Protein AF-A0A6L5WIL2-F1 (afdb_monomer_lite)

Secondary structure (DSSP, 8-state):
----S-S-BPPPBTTEEEEEETTEEEEEETTS-EEEEEEES-------

Organism: NCBI:txid2608384

Radius of gyration: 10.55 Å; chains: 1; bounding box: 29×20×26 Å

Foldseek 3Di:
DDPPPFPDWADDDPQWTWTDDPQFIFIAGPVRDTPGPRDHNDDDPPDD

Structure (mmCIF, N/CA/C/O backbone):
data_AF-A0A6L5WIL2-F1
#
_entry.id   AF-A0A6L5WIL2-F1
#
loop_
_atom_site.group_PDB
_atom_site.id
_atom_site.type_symbol
_atom_site.label_atom_id
_atom_site.label_alt_id
_atom_site.label_comp_id
_atom_site.label_asym_id
_atom_site.label_entity_id
_atom_site.label_seq_id
_atom_site.pdbx_PDB_ins_code
_atom_site.Cartn_x
_atom_site.Cartn_y
_atom_site.Cartn_z
_atom_site.occupancy
_atom_site.B_iso_or_equiv
_atom_site.auth_seq_id
_atom_site.auth_comp_id
_atom_site.auth_asym_id
_atom_site.a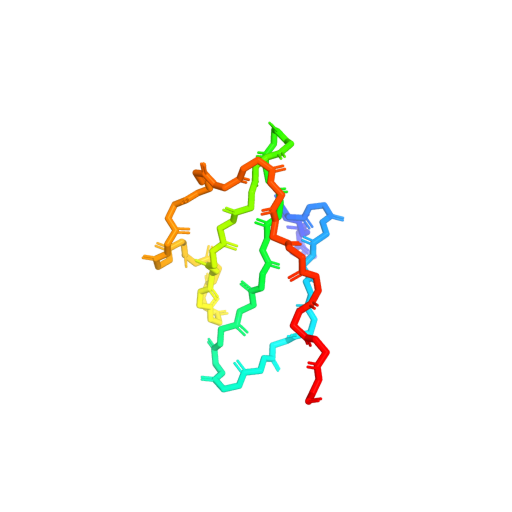uth_atom_id
_atom_site.pdbx_PDB_model_num
ATOM 1 N N . MET A 1 1 ? -19.156 -12.693 -7.430 1.00 35.16 1 MET A N 1
ATOM 2 C CA . MET A 1 1 ? -17.730 -13.063 -7.338 1.00 35.16 1 MET A CA 1
ATOM 3 C C . MET A 1 1 ? -16.966 -11.777 -7.599 1.00 35.16 1 MET A C 1
ATOM 5 O O . MET A 1 1 ? -17.088 -11.251 -8.694 1.00 35.16 1 MET A O 1
ATOM 9 N N . ILE A 1 2 ? -16.378 -11.163 -6.572 1.00 44.44 2 ILE A N 1
ATOM 10 C CA . ILE A 1 2 ? -15.674 -9.880 -6.717 1.00 44.44 2 ILE A CA 1
ATOM 11 C C . ILE A 1 2 ? -14.241 -10.237 -7.092 1.00 44.44 2 ILE A C 1
ATOM 13 O O . ILE A 1 2 ? -13.553 -10.880 -6.303 1.00 44.44 2 ILE A O 1
ATOM 17 N N . GLU A 1 3 ? -13.826 -9.894 -8.306 1.00 46.41 3 GLU A N 1
ATOM 18 C CA . GLU A 1 3 ? -12.455 -10.123 -8.754 1.00 46.41 3 GLU A CA 1
ATOM 19 C C . GLU A 1 3 ? -11.507 -9.203 -7.967 1.00 46.41 3 GLU A C 1
ATOM 21 O O . GLU A 1 3 ? -11.712 -7.982 -7.959 1.00 46.41 3 GLU A O 1
ATOM 26 N N . PRO A 1 4 ? -10.484 -9.736 -7.278 1.00 49.19 4 PRO A N 1
ATOM 27 C CA . PRO A 1 4 ? -9.510 -8.901 -6.594 1.00 49.19 4 PRO A CA 1
ATOM 28 C C . PRO A 1 4 ? -8.665 -8.165 -7.645 1.00 49.19 4 PRO A C 1
ATOM 30 O O . PRO A 1 4 ? -7.772 -8.732 -8.262 1.00 49.19 4 PRO A O 1
ATOM 33 N N . ARG A 1 5 ? -8.946 -6.871 -7.856 1.00 56.41 5 ARG A N 1
ATOM 34 C CA . ARG A 1 5 ? -8.192 -5.971 -8.763 1.00 56.41 5 ARG A CA 1
ATOM 35 C C . ARG A 1 5 ? -6.777 -5.630 -8.277 1.00 56.41 5 ARG A C 1
ATOM 37 O O . ARG A 1 5 ? -6.098 -4.821 -8.904 1.00 56.41 5 ARG A O 1
ATOM 44 N N . PHE A 1 6 ? -6.336 -6.218 -7.172 1.00 57.88 6 PHE A N 1
ATOM 45 C CA . PHE A 1 6 ? -5.051 -5.950 -6.548 1.00 57.88 6 PHE A CA 1
ATOM 46 C C . PHE A 1 6 ? -4.294 -7.276 -6.440 1.00 57.88 6 PHE A C 1
ATOM 48 O O . PHE A 1 6 ? -4.717 -8.163 -5.706 1.00 57.88 6 PHE A O 1
ATOM 55 N N . GLY A 1 7 ? -3.226 -7.425 -7.230 1.00 55.19 7 GLY A N 1
ATOM 56 C CA . GLY A 1 7 ? -2.481 -8.684 -7.375 1.00 55.19 7 GLY A CA 1
ATOM 57 C C . GLY A 1 7 ? -1.761 -9.147 -6.106 1.00 55.19 7 GLY A C 1
ATOM 58 O O . GLY A 1 7 ? -1.603 -10.344 -5.920 1.00 55.19 7 GLY A O 1
ATOM 59 N N . ASP A 1 8 ? -1.423 -8.218 -5.210 1.00 58.19 8 ASP A N 1
ATOM 60 C CA . ASP A 1 8 ? -0.877 -8.477 -3.877 1.00 58.19 8 ASP A CA 1
ATOM 61 C C . ASP A 1 8 ? -1.365 -7.358 -2.945 1.00 58.19 8 ASP A C 1
ATOM 63 O O . ASP A 1 8 ? -0.964 -6.196 -3.079 1.00 58.19 8 ASP A O 1
ATOM 67 N N . VAL A 1 9 ? -2.290 -7.688 -2.044 1.00 57.91 9 VAL A N 1
ATOM 68 C CA . VAL A 1 9 ? -2.708 -6.815 -0.939 1.00 57.91 9 VAL A CA 1
ATOM 69 C C . VAL A 1 9 ? -2.176 -7.456 0.329 1.00 57.91 9 VAL A C 1
ATOM 71 O O . VAL A 1 9 ? -2.570 -8.577 0.655 1.00 57.91 9 VAL A O 1
ATOM 74 N N . GLY A 1 10 ? -1.269 -6.767 1.022 1.00 63.12 10 GLY A N 1
ATOM 75 C CA . GLY A 1 10 ? -0.826 -7.201 2.344 1.00 63.12 10 GLY A CA 1
ATOM 76 C C . GLY A 1 10 ? -1.999 -7.236 3.327 1.00 63.12 10 GLY A C 1
ATOM 77 O O . GLY A 1 10 ? -3.045 -6.624 3.103 1.00 63.12 10 GLY A O 1
ATOM 78 N N . SER A 1 11 ? -1.851 -7.961 4.432 1.00 69.75 11 SER A N 1
ATOM 79 C CA . SER A 1 11 ? -2.870 -7.974 5.485 1.00 69.75 11 SER A CA 1
ATOM 80 C C . SER A 1 11 ? -3.179 -6.550 5.950 1.00 69.75 11 SER A C 1
ATOM 82 O O . SER A 1 11 ? -2.269 -5.761 6.198 1.00 69.75 11 SER A O 1
ATOM 84 N N . PHE A 1 12 ? -4.464 -6.221 6.104 1.00 71.31 12 PHE A N 1
ATOM 85 C CA . PHE A 1 12 ? -4.851 -4.925 6.655 1.00 71.31 12 PHE A CA 1
ATOM 86 C C . PHE A 1 12 ? -4.331 -4.788 8.091 1.00 71.31 12 PHE A C 1
ATOM 88 O O . PHE A 1 12 ? -4.700 -5.580 8.960 1.00 71.31 12 PHE A O 1
ATOM 95 N N . SER A 1 13 ? -3.542 -3.748 8.349 1.00 73.88 13 SER A N 1
ATOM 96 C CA . SER A 1 13 ? -3.126 -3.329 9.687 1.00 73.88 13 SER A CA 1
ATOM 97 C C . SER A 1 13 ? -3.627 -1.910 9.931 1.00 73.88 13 SER A C 1
ATOM 99 O O . SER A 1 13 ? -3.511 -1.046 9.067 1.00 73.88 13 SER A O 1
ATOM 101 N N . GLU A 1 14 ? -4.281 -1.681 11.072 1.00 74.44 14 GLU A N 1
ATOM 102 C CA . GLU A 1 14 ? -4.832 -0.365 11.455 1.00 74.44 14 GLU A CA 1
ATOM 103 C C . GLU A 1 14 ? -5.782 0.271 10.414 1.00 74.44 14 GLU A C 1
ATOM 105 O O . GLU A 1 14 ? -6.012 1.476 10.392 1.00 74.44 14 GLU A O 1
ATOM 110 N N . GLY A 1 15 ? -6.399 -0.553 9.560 1.00 81.94 15 GLY A N 1
ATOM 111 C CA . GLY A 1 15 ? -7.343 -0.108 8.530 1.00 81.94 15 GLY A CA 1
ATOM 112 C C . GLY A 1 15 ? -6.717 0.291 7.19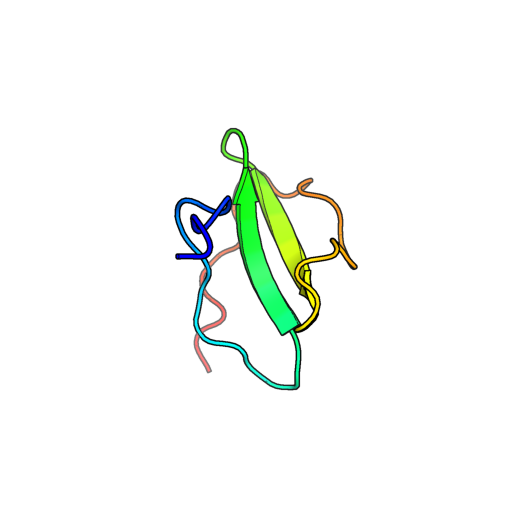4 1.00 81.94 15 GLY A C 1
ATOM 113 O O . GLY A 1 15 ? -7.453 0.702 6.298 1.00 81.94 15 GLY A O 1
ATOM 114 N N . LEU A 1 16 ? -5.408 0.097 7.040 1.00 82.12 16 LEU A N 1
ATOM 115 C CA . LEU A 1 16 ? -4.679 0.287 5.793 1.00 82.12 16 LEU A CA 1
ATOM 116 C C . LEU A 1 16 ? -4.061 -1.035 5.340 1.00 82.12 16 LEU A C 1
ATOM 118 O O . LEU A 1 16 ? -3.698 -1.874 6.161 1.00 82.12 16 LEU A O 1
ATOM 122 N N . ALA A 1 17 ? -3.936 -1.217 4.032 1.00 84.31 17 ALA A N 1
ATOM 123 C CA . ALA A 1 17 ? -3.162 -2.301 3.448 1.00 84.31 17 ALA A CA 1
ATOM 124 C C . ALA A 1 17 ? -2.187 -1.748 2.417 1.00 84.31 17 ALA A C 1
ATOM 126 O O . ALA A 1 17 ? -2.495 -0.817 1.672 1.00 84.31 17 ALA A O 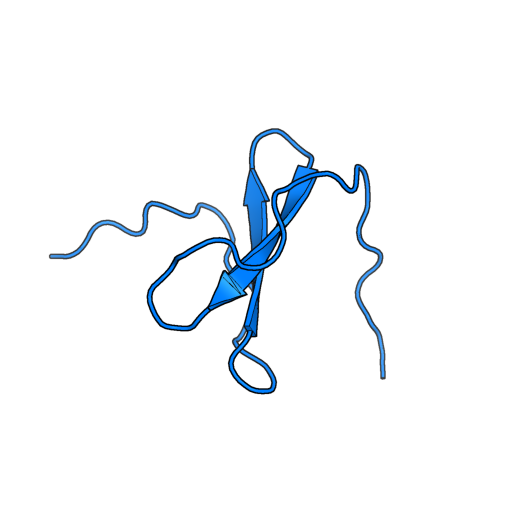1
ATOM 127 N N . GLU A 1 18 ? -1.003 -2.335 2.371 1.00 83.31 18 GLU A N 1
ATOM 128 C CA . GLU A 1 18 ? -0.029 -2.086 1.320 1.00 83.31 18 GLU A CA 1
ATOM 129 C C . GLU A 1 18 ? -0.473 -2.762 0.020 1.00 83.31 18 GLU A C 1
ATOM 131 O O . GLU A 1 18 ? -0.947 -3.901 0.009 1.00 83.31 18 GLU A O 1
ATOM 136 N N . SER A 1 19 ? -0.342 -2.040 -1.087 1.00 81.94 19 SER A N 1
ATOM 137 C CA . SER A 1 19 ? -0.668 -2.546 -2.412 1.00 81.94 19 SER A CA 1
ATOM 138 C C . SER A 1 19 ? 0.396 -2.132 -3.413 1.00 81.94 19 SER A C 1
ATOM 140 O O . SER A 1 19 ? 0.815 -0.969 -3.459 1.00 81.94 19 SER A O 1
ATOM 142 N N . LYS A 1 20 ? 0.827 -3.096 -4.227 1.00 82.19 20 LYS A N 1
ATOM 143 C CA . LYS A 1 20 ? 1.842 -2.893 -5.257 1.00 82.19 20 LYS A CA 1
ATOM 144 C C . LYS A 1 20 ? 1.198 -2.821 -6.638 1.00 82.19 20 LYS A C 1
ATOM 146 O O . LYS A 1 20 ? 0.535 -3.757 -7.075 1.00 82.19 20 LYS A O 1
ATOM 151 N N . ILE A 1 21 ? 1.439 -1.726 -7.356 1.00 80.12 21 ILE A N 1
ATOM 152 C CA . ILE A 1 21 ? 1.012 -1.539 -8.748 1.00 80.12 21 ILE A CA 1
ATOM 153 C C . ILE A 1 21 ? 2.209 -1.073 -9.573 1.00 80.12 21 ILE A C 1
ATOM 155 O O . ILE A 1 21 ? 2.885 -0.113 -9.211 1.00 80.12 21 ILE A O 1
ATOM 159 N N . ASN A 1 22 ? 2.464 -1.733 -10.709 1.00 78.62 22 ASN A N 1
ATOM 160 C CA . ASN A 1 22 ? 3.556 -1.386 -11.632 1.00 78.62 22 ASN A CA 1
ATOM 161 C C . ASN A 1 22 ? 4.929 -1.262 -10.942 1.00 78.62 22 ASN A C 1
ATOM 163 O O . ASN A 1 22 ? 5.702 -0.348 -11.221 1.00 78.62 22 ASN A O 1
ATOM 167 N N . GLY A 1 23 ? 5.217 -2.152 -9.989 1.00 78.44 23 GLY A N 1
ATOM 168 C CA . GLY A 1 23 ? 6.479 -2.135 -9.249 1.00 78.44 23 GLY A CA 1
ATOM 169 C C . GLY A 1 23 ? 6.548 -1.103 -8.121 1.00 78.44 23 GLY A C 1
ATOM 170 O O . GLY A 1 23 ? 7.509 -1.131 -7.365 1.00 78.44 23 GLY A O 1
ATOM 171 N N . LYS A 1 24 ? 5.540 -0.238 -7.969 1.00 82.44 24 LYS A N 1
ATOM 172 C CA . LYS A 1 24 ? 5.494 0.792 -6.932 1.00 82.44 24 LYS A CA 1
ATOM 173 C C . LYS A 1 24 ? 4.485 0.448 -5.852 1.00 82.44 24 LYS A C 1
ATOM 175 O O . LYS A 1 24 ? 3.412 -0.080 -6.131 1.00 82.44 24 LYS A O 1
ATOM 180 N N . TRP A 1 25 ? 4.817 0.808 -4.627 1.00 84.81 25 TRP A N 1
ATOM 181 C CA . TRP A 1 25 ? 4.000 0.565 -3.454 1.00 84.81 25 TRP A CA 1
ATOM 182 C C . TRP A 1 25 ? 3.225 1.803 -3.041 1.00 84.81 25 TRP A C 1
ATOM 184 O O . TRP A 1 25 ? 3.765 2.916 -3.035 1.00 84.81 25 TRP A O 1
ATOM 194 N N . GLY A 1 26 ? 1.962 1.583 -2.698 1.00 85.69 26 GLY A N 1
ATOM 195 C CA . GLY A 1 26 ? 1.051 2.549 -2.104 1.00 85.69 26 GLY A CA 1
ATOM 196 C C . GLY A 1 26 ? 0.230 1.895 -0.997 1.00 85.69 26 GLY A C 1
ATOM 197 O O . GLY A 1 26 ? 0.374 0.704 -0.726 1.00 85.69 26 GLY A O 1
ATOM 198 N N . PHE A 1 27 ? -0.648 2.672 -0.374 1.00 86.50 27 PHE A N 1
ATOM 199 C CA . PHE A 1 27 ? -1.535 2.188 0.681 1.00 86.50 27 PHE A CA 1
ATOM 200 C C . PHE A 1 27 ? -2.984 2.404 0.288 1.00 86.50 27 PHE A C 1
ATOM 202 O O . PHE A 1 27 ? -3.359 3.498 -0.147 1.00 86.50 27 PHE A O 1
ATOM 209 N N . ILE A 1 28 ? -3.788 1.365 0.468 1.00 86.94 28 ILE A N 1
ATOM 210 C CA . ILE A 1 28 ? -5.228 1.374 0.248 1.00 86.94 28 ILE A CA 1
ATOM 211 C C . ILE A 1 28 ? -5.977 1.299 1.578 1.00 86.94 28 ILE A C 1
ATOM 213 O O . ILE A 1 28 ? -5.4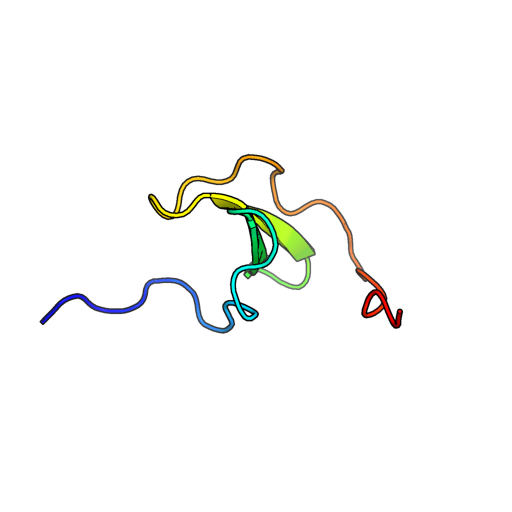95 0.702 2.540 1.00 86.94 28 ILE A O 1
ATOM 217 N N . ASP A 1 29 ? -7.162 1.899 1.635 1.00 87.50 29 ASP A N 1
ATOM 218 C CA . ASP A 1 29 ? -8.098 1.687 2.738 1.00 87.50 29 ASP A CA 1
ATOM 219 C C . ASP A 1 29 ? -8.919 0.401 2.539 1.00 87.50 29 ASP A C 1
ATOM 221 O O . ASP A 1 29 ? -8.846 -0.256 1.498 1.00 87.50 29 ASP A O 1
ATOM 225 N N . LYS A 1 30 ? -9.758 0.057 3.524 1.00 83.12 30 LYS A N 1
ATOM 226 C CA . LYS A 1 30 ? -10.671 -1.103 3.465 1.00 83.12 30 LYS A CA 1
ATOM 227 C C . LYS A 1 30 ? -11.649 -1.077 2.282 1.00 83.12 30 LYS A C 1
ATOM 229 O O . LYS A 1 30 ? -12.127 -2.129 1.872 1.00 83.12 30 LYS A O 1
ATOM 234 N N . SER A 1 31 ? -11.941 0.098 1.733 1.00 85.81 31 SER A N 1
ATOM 235 C CA . SER A 1 31 ? -12.760 0.288 0.530 1.00 85.81 31 SER A CA 1
ATOM 236 C C . SER A 1 31 ? -11.987 0.003 -0.764 1.00 85.81 31 SER A C 1
ATOM 238 O O . SER A 1 31 ? -12.571 0.039 -1.845 1.00 85.81 31 SER A O 1
ATOM 240 N N . GLY A 1 32 ? -10.678 -0.257 -0.678 1.00 79.75 32 GLY A N 1
ATOM 241 C CA . GLY A 1 32 ? -9.798 -0.463 -1.824 1.00 79.75 32 GLY A CA 1
ATOM 242 C C . GLY A 1 32 ? -9.388 0.834 -2.521 1.00 79.75 32 GLY A C 1
ATOM 243 O O . GLY A 1 32 ? -8.920 0.790 -3.658 1.00 79.75 32 GLY A O 1
ATOM 244 N N . LYS A 1 33 ? -9.567 2.002 -1.892 1.00 84.44 33 LYS A N 1
ATOM 245 C CA . LYS A 1 33 ? -9.123 3.277 -2.457 1.00 84.44 33 LYS A CA 1
ATOM 246 C C . LYS A 1 33 ? -7.704 3.570 -1.994 1.00 84.44 33 LYS A C 1
ATOM 248 O O . LYS A 1 33 ? -7.400 3.455 -0.811 1.00 84.44 33 LYS A O 1
ATOM 253 N N . PHE A 1 34 ? -6.846 4.015 -2.910 1.00 84.50 34 PHE A N 1
ATOM 254 C CA . PHE A 1 34 ? -5.526 4.514 -2.536 1.00 84.50 34 PHE A CA 1
ATOM 255 C C . PHE A 1 34 ? -5.653 5.757 -1.656 1.00 84.50 34 PHE A C 1
ATOM 257 O O . PHE A 1 34 ? -6.149 6.797 -2.090 1.00 84.50 34 PHE A O 1
ATOM 264 N N . ILE A 1 35 ? -5.182 5.628 -0.420 1.00 87.25 35 ILE A N 1
ATOM 265 C CA . ILE A 1 35 ? -4.926 6.746 0.488 1.00 87.25 35 ILE A CA 1
ATOM 266 C C . ILE A 1 35 ? -3.542 7.324 0.194 1.00 87.25 35 ILE A C 1
ATOM 268 O O . ILE A 1 35 ? -3.343 8.535 0.243 1.00 87.25 35 ILE A O 1
ATOM 272 N N . ILE A 1 36 ? -2.597 6.457 -0.179 1.00 84.50 36 ILE A N 1
ATOM 273 C CA . ILE A 1 36 ? -1.261 6.838 -0.627 1.00 84.50 36 ILE A CA 1
ATOM 274 C C . ILE A 1 36 ? -1.037 6.206 -1.990 1.00 84.50 36 ILE A C 1
ATOM 276 O O . ILE A 1 36 ? -0.947 4.985 -2.108 1.00 84.50 36 ILE A O 1
ATOM 280 N N . GLU A 1 37 ? -0.951 7.039 -3.023 1.00 84.94 37 GLU A N 1
ATOM 281 C CA . GLU A 1 37 ? -0.697 6.562 -4.379 1.00 84.94 37 GLU A CA 1
ATOM 282 C C . GLU 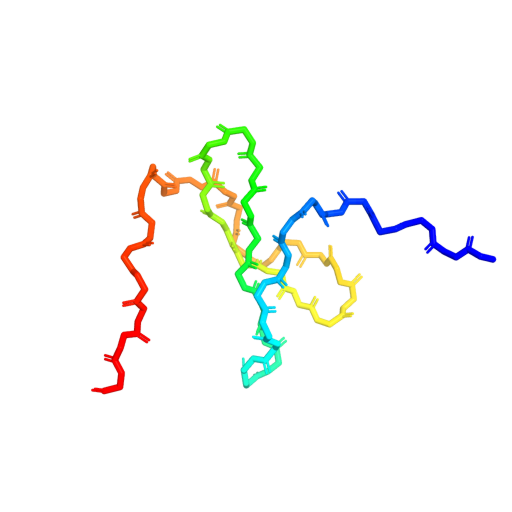A 1 37 ? 0.650 5.836 -4.486 1.00 84.94 37 GLU A C 1
ATOM 284 O O . GLU A 1 37 ? 1.621 6.254 -3.840 1.00 84.94 37 GLU A O 1
ATOM 289 N N . PRO A 1 38 ? 0.735 4.792 -5.331 1.00 82.31 38 PRO A N 1
ATOM 290 C CA . PRO A 1 38 ? 1.936 3.995 -5.478 1.00 82.31 38 PRO A CA 1
ATOM 291 C C . PRO A 1 38 ? 3.090 4.812 -6.068 1.00 82.31 38 PRO A C 1
ATOM 293 O O . PRO A 1 38 ? 3.200 5.012 -7.280 1.00 82.31 38 PRO A O 1
ATOM 296 N N . ARG A 1 39 ? 3.964 5.300 -5.185 1.00 79.94 39 ARG A N 1
ATOM 29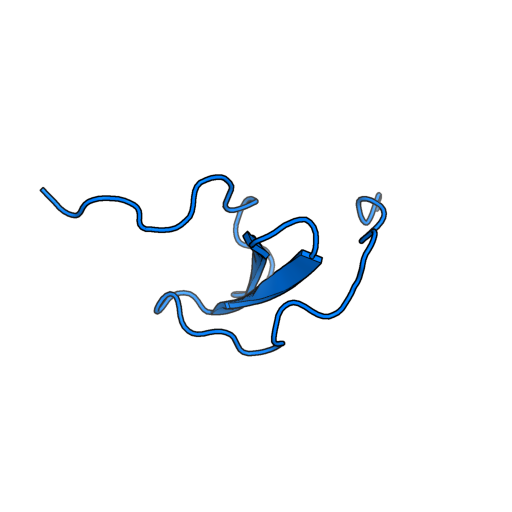7 C CA . ARG A 1 39 ? 5.102 6.178 -5.516 1.00 79.94 39 ARG A CA 1
ATOM 298 C C . ARG A 1 39 ? 6.444 5.669 -4.999 1.00 79.94 39 ARG A C 1
ATOM 300 O O . ARG A 1 39 ? 7.477 6.180 -5.419 1.00 79.94 39 ARG A O 1
ATOM 307 N N . PHE A 1 40 ? 6.434 4.668 -4.125 1.00 72.19 40 PHE A N 1
ATOM 308 C CA . PHE A 1 40 ? 7.642 4.103 -3.533 1.00 72.19 40 PHE A CA 1
ATOM 309 C C . PHE A 1 40 ? 8.129 2.930 -4.387 1.00 72.19 40 PHE A C 1
ATOM 311 O O . PHE A 1 40 ? 7.366 2.000 -4.624 1.00 72.19 40 PHE A O 1
ATOM 318 N N . GLY A 1 41 ? 9.368 2.981 -4.888 1.00 67.25 41 GLY A N 1
ATOM 319 C CA . GLY A 1 41 ? 9.953 1.887 -5.686 1.00 67.25 41 GLY A CA 1
ATOM 320 C C . GLY A 1 41 ? 10.198 0.614 -4.869 1.00 67.25 41 GLY A C 1
ATOM 321 O O . GLY A 1 41 ? 10.026 -0.487 -5.375 1.00 67.25 41 GLY A O 1
ATOM 322 N N . ASP A 1 42 ? 10.480 0.791 -3.581 1.00 60.09 42 ASP A N 1
ATOM 323 C CA . ASP A 1 42 ? 10.601 -0.250 -2.569 1.00 60.09 42 ASP A CA 1
ATOM 324 C C . ASP A 1 42 ? 9.951 0.302 -1.294 1.00 60.09 42 ASP A C 1
ATOM 326 O O . ASP A 1 42 ? 10.382 1.338 -0.784 1.00 60.09 42 ASP A O 1
ATOM 330 N N . VAL A 1 43 ? 8.894 -0.339 -0.789 1.00 59.94 43 VAL A N 1
ATOM 331 C CA . VAL A 1 43 ? 8.597 -0.256 0.647 1.00 59.94 43 VAL A CA 1
ATOM 332 C C . VAL A 1 43 ? 9.259 -1.477 1.255 1.00 59.94 43 VAL A C 1
ATOM 334 O O . VAL A 1 43 ? 8.883 -2.612 0.968 1.00 59.94 43 VAL A O 1
ATOM 337 N N . GLY A 1 44 ? 10.315 -1.246 2.031 1.00 57.44 44 GLY A N 1
ATOM 338 C CA . GLY A 1 44 ? 10.845 -2.294 2.887 1.00 57.44 44 GLY A CA 1
ATOM 339 C C . GLY A 1 44 ? 9.728 -2.739 3.821 1.00 57.44 44 GLY A C 1
ATOM 340 O O . GLY A 1 44 ? 9.027 -1.890 4.377 1.00 57.44 44 GLY A O 1
ATOM 341 N N . SER A 1 45 ? 9.542 -4.054 3.952 1.00 58.53 45 SER A N 1
ATOM 342 C CA . SER A 1 45 ? 8.617 -4.645 4.914 1.00 58.53 45 SER A CA 1
ATOM 343 C C . SER A 1 45 ? 8.834 -3.965 6.263 1.00 58.53 45 SER A C 1
ATOM 345 O O . SER A 1 45 ? 9.933 -4.042 6.815 1.00 58.53 45 SER A O 1
ATOM 347 N N . PHE A 1 46 ? 7.821 -3.262 6.774 1.00 58.72 46 PHE A N 1
ATOM 348 C CA . PHE A 1 46 ? 7.858 -2.759 8.141 1.00 58.72 46 PHE A CA 1
ATOM 349 C C . PHE A 1 46 ? 7.880 -3.983 9.060 1.00 58.72 46 PHE A C 1
ATOM 351 O O . PHE A 1 46 ? 6.852 -4.589 9.352 1.00 58.72 46 PHE A O 1
ATOM 358 N N . SER A 1 47 ? 9.082 -4.401 9.449 1.00 55.62 47 SER A N 1
ATOM 359 C CA . SER A 1 47 ? 9.272 -5.373 10.512 1.00 55.62 47 SER A CA 1
ATOM 360 C C . SER A 1 47 ? 9.245 -4.615 11.836 1.00 55.62 47 SER A C 1
ATOM 362 O O . SER A 1 47 ? 9.922 -3.599 11.981 1.00 55.62 47 SER A O 1
ATOM 364 N N . LYS A 1 48 ? 8.394 -5.122 12.726 1.00 46.22 48 LYS A N 1
ATOM 365 C CA . LYS A 1 48 ? 8.023 -4.651 14.066 1.00 46.22 48 LYS A CA 1
ATOM 366 C C . LYS A 1 48 ? 9.140 -4.026 14.902 1.00 46.22 48 LYS A C 1
ATOM 368 O O . LYS A 1 48 ? 10.246 -4.607 14.929 1.00 46.22 48 LYS A O 1
#

Sequence (48 aa):
MIEPRFGDVGSFSEGLAESKINGKWGFIDKSGKFIIEPRFGDVGSFSK

InterPro domains:
  IPR032774 WG containing repeat [PF14903] (25-47)

pLDDT: mean 71.51, std 14.2, range [35.16, 87.5]